Protein AF-A0A2J6TV61-F1 (afdb_monomer_lite)

Organism: NCBI:txid1095630

Secondary structure (DSSP, 8-state):
-HHHHHHHH-PPEEEEEEEESSTTTEEEEEETTTTEEEEEEEEEEEES-SS-----TTS---EEE--HHHHHHTEEEETTEEEE---SSHHHHHHHHHHHHHHHHT-TT--S-----SSS---S-EEE---

Sequence (131 aa):
MGREVFEESGLRVSALSRLIGPGDGHAVFNSSTKKLKICKFTFEVEVESTDVVTLDLNEHQDYLWVTAEDCLNHRLERDGTVAEFKFTRPAQEATVLGGFRLRMEAKPGVDRRRGAVNGRGRGDIIYDFLQ

InterPro domains:
  IPR015797 NUDIX hydrolase-like domain superfamily [SSF55811] (3-74)

Radius of gyration: 15.37 Å; chains: 1; bounding box: 42×32×32 Å

Structure (mmCIF, N/CA/C/O backbone):
data_AF-A0A2J6TV61-F1
#
_entry.id   AF-A0A2J6TV61-F1
#
loop_
_atom_site.group_PDB
_atom_site.id
_atom_site.type_symbol
_atom_site.label_atom_id
_atom_site.label_alt_id
_atom_site.label_comp_id
_atom_site.label_asym_id
_atom_site.label_entity_id
_atom_site.label_seq_id
_atom_site.pdbx_PDB_ins_code
_atom_site.Cartn_x
_atom_site.Cartn_y
_atom_site.Cartn_z
_atom_site.occupancy
_atom_site.B_iso_or_equiv
_atom_site.auth_seq_id
_atom_site.auth_comp_id
_atom_site.auth_asym_id
_atom_site.auth_atom_id
_atom_site.pdbx_PDB_model_num
ATOM 1 N N . MET A 1 1 ? 0.765 -11.814 -2.127 1.00 71.94 1 MET A N 1
ATOM 2 C CA . MET A 1 1 ? -0.121 -10.749 -2.650 1.00 71.94 1 MET A CA 1
ATOM 3 C C . MET A 1 1 ? -1.601 -10.945 -2.346 1.00 71.94 1 MET A C 1
ATOM 5 O O . MET A 1 1 ? -1.977 -10.534 -1.271 1.00 71.94 1 MET A O 1
ATOM 9 N N . GLY A 1 2 ? -2.455 -11.548 -3.190 1.00 79.69 2 GLY A N 1
ATOM 10 C CA . GLY A 1 2 ? -3.913 -11.551 -2.922 1.00 79.69 2 GLY A CA 1
ATOM 11 C C . GLY A 1 2 ? -4.315 -12.199 -1.588 1.00 79.69 2 GLY A C 1
ATOM 12 O O . GLY A 1 2 ? -5.139 -11.653 -0.866 1.00 79.69 2 GLY A O 1
ATOM 13 N N . ARG A 1 3 ? -3.677 -13.325 -1.241 1.00 86.19 3 ARG A N 1
ATOM 14 C CA . ARG A 1 3 ? -3.848 -13.990 0.060 1.00 86.19 3 ARG A CA 1
ATOM 15 C C . ARG A 1 3 ? -3.310 -13.150 1.226 1.00 86.19 3 ARG A C 1
ATOM 17 O O . ARG A 1 3 ? -4.010 -12.979 2.201 1.00 86.19 3 ARG A O 1
ATOM 24 N N . GLU A 1 4 ? -2.109 -12.607 1.071 1.00 85.38 4 GLU A N 1
ATOM 25 C CA . GLU A 1 4 ? -1.398 -11.798 2.075 1.00 85.38 4 GLU A CA 1
ATOM 26 C C . GLU A 1 4 ? -2.185 -10.529 2.431 1.00 85.38 4 GLU A C 1
ATOM 28 O O . GLU A 1 4 ? -2.522 -10.330 3.582 1.00 85.38 4 GLU A O 1
ATOM 33 N N . VAL A 1 5 ? -2.651 -9.761 1.438 1.00 84.38 5 VAL A N 1
ATOM 34 C CA . VAL A 1 5 ? -3.514 -8.588 1.681 1.00 84.38 5 VAL A CA 1
ATOM 35 C C . VAL A 1 5 ? -4.791 -8.974 2.439 1.00 84.38 5 VAL A C 1
ATOM 37 O O . VAL A 1 5 ? -5.231 -8.231 3.312 1.00 84.38 5 VAL A O 1
ATOM 40 N N . PHE A 1 6 ? -5.387 -10.127 2.126 1.00 87.19 6 PHE A N 1
ATOM 41 C CA . PHE A 1 6 ? -6.578 -10.601 2.829 1.00 87.19 6 PHE A CA 1
ATOM 42 C C . PHE A 1 6 ? -6.275 -11.057 4.264 1.00 87.19 6 PHE A C 1
ATOM 44 O O . PHE A 1 6 ? -7.066 -10.766 5.152 1.00 87.19 6 PHE A O 1
ATOM 51 N N . GLU A 1 7 ? -5.159 -11.750 4.492 1.00 85.81 7 GLU A N 1
ATOM 52 C CA . GLU A 1 7 ? -4.721 -12.195 5.822 1.00 85.81 7 GLU A CA 1
ATOM 53 C C . GLU A 1 7 ? -4.386 -10.997 6.726 1.00 85.81 7 GLU A C 1
ATOM 55 O O . GLU A 1 7 ? -4.883 -10.936 7.844 1.00 85.81 7 GLU A O 1
ATOM 60 N N . GLU A 1 8 ? -3.643 -10.009 6.218 1.00 83.69 8 GLU A N 1
ATOM 61 C CA . GLU A 1 8 ? -3.163 -8.864 7.006 1.00 83.69 8 GLU A CA 1
ATOM 62 C C . GLU A 1 8 ? -4.225 -7.772 7.208 1.00 83.69 8 GLU A C 1
ATOM 64 O O . GLU A 1 8 ? -4.184 -7.061 8.204 1.00 83.69 8 GLU A O 1
ATOM 69 N N . SER A 1 9 ? -5.164 -7.594 6.266 1.00 84.31 9 SER A N 1
ATOM 70 C CA . SER A 1 9 ? -6.104 -6.454 6.282 1.00 84.31 9 SER A CA 1
ATOM 71 C C . SER A 1 9 ? -7.577 -6.807 6.085 1.00 84.31 9 SER A C 1
ATOM 73 O O . SER A 1 9 ? -8.441 -5.926 6.134 1.00 84.31 9 SER A O 1
ATOM 75 N N . GLY A 1 10 ? -7.896 -8.073 5.812 1.00 88.81 10 GLY A N 1
ATOM 76 C CA . GLY A 1 10 ? -9.247 -8.510 5.454 1.00 88.81 10 GLY A CA 1
ATOM 77 C C . GLY A 1 10 ? -9.712 -8.040 4.069 1.00 88.81 10 GLY A C 1
ATOM 78 O O . GLY A 1 10 ? -10.808 -8.403 3.633 1.00 88.81 10 GLY A O 1
ATOM 79 N N . LEU A 1 11 ? -8.903 -7.255 3.345 1.00 89.19 11 LEU A N 1
ATOM 80 C CA . LEU A 1 11 ? -9.281 -6.709 2.048 1.00 89.19 11 LEU A CA 1
ATOM 81 C C . LEU A 1 11 ? -9.125 -7.726 0.920 1.00 89.19 11 LEU A C 1
ATOM 83 O O . LEU A 1 11 ? -8.139 -8.454 0.814 1.00 89.19 11 LEU A O 1
ATOM 87 N N . ARG A 1 12 ? -10.092 -7.722 0.001 1.00 88.81 12 ARG A N 1
ATOM 88 C CA . ARG A 1 12 ? -10.048 -8.541 -1.212 1.00 88.81 12 ARG A CA 1
ATOM 89 C C . ARG A 1 12 ? -9.511 -7.740 -2.380 1.00 88.81 12 ARG A C 1
ATOM 91 O O . ARG A 1 12 ? -10.108 -6.741 -2.778 1.00 88.81 12 ARG A O 1
ATOM 98 N N . VAL A 1 13 ? -8.401 -8.208 -2.941 1.00 87.44 13 VAL A N 1
ATOM 99 C CA . VAL A 1 13 ? -7.805 -7.644 -4.155 1.00 87.44 13 VAL A CA 1
ATOM 100 C C . VAL A 1 13 ? -8.653 -8.023 -5.366 1.00 87.44 13 VAL A C 1
ATOM 102 O O . VAL A 1 13 ? -8.862 -9.204 -5.633 1.00 87.44 13 VAL A O 1
ATOM 105 N N . SER A 1 14 ? -9.091 -7.021 -6.124 1.00 88.38 14 SER A N 1
ATOM 106 C CA . SER A 1 14 ? -9.832 -7.188 -7.378 1.00 88.38 14 SER A CA 1
ATOM 107 C C . SER A 1 14 ? -8.932 -7.092 -8.612 1.00 88.38 14 SER A C 1
ATOM 109 O O . SER A 1 14 ? -9.208 -7.734 -9.624 1.00 88.38 14 SER A O 1
ATOM 111 N N . ALA A 1 15 ? -7.833 -6.332 -8.538 1.00 84.31 15 ALA A N 1
ATOM 112 C CA . ALA A 1 15 ? -6.854 -6.220 -9.617 1.00 84.31 15 ALA A CA 1
ATOM 113 C C . ALA A 1 15 ? -5.461 -5.825 -9.106 1.00 84.31 15 ALA A C 1
ATOM 115 O O . ALA A 1 15 ? -5.321 -5.113 -8.112 1.00 84.31 15 ALA A O 1
ATOM 116 N N . LEU A 1 16 ? -4.426 -6.251 -9.835 1.00 84.06 16 LEU A N 1
ATOM 117 C CA . LEU A 1 16 ? -3.073 -5.706 -9.715 1.00 84.06 16 LEU A CA 1
ATOM 118 C C . LEU A 1 16 ? -2.917 -4.602 -10.763 1.00 84.06 16 LEU A C 1
ATOM 120 O O . LEU A 1 16 ? -2.986 -4.879 -11.959 1.00 84.06 16 LEU A O 1
ATOM 124 N N . SER A 1 17 ? -2.717 -3.362 -10.325 1.00 82.25 17 SER A N 1
ATOM 125 C CA . SER A 1 17 ? -2.683 -2.204 -11.222 1.00 82.25 17 SER A CA 1
ATOM 126 C C . SER A 1 17 ? -1.312 -2.001 -11.848 1.00 82.25 17 SER A C 1
ATOM 128 O O . SER A 1 17 ? -1.202 -1.846 -13.062 1.00 82.25 17 SER A O 1
ATOM 130 N N . ARG A 1 18 ? -0.254 -1.975 -11.030 1.00 82.25 18 ARG A N 1
ATOM 131 C CA . ARG A 1 18 ? 1.119 -1.777 -11.517 1.00 82.25 18 ARG A CA 1
ATOM 132 C C . ARG A 1 18 ? 2.159 -2.276 -10.530 1.00 82.25 18 ARG A C 1
ATOM 134 O O . ARG A 1 18 ? 1.905 -2.326 -9.330 1.00 82.25 18 ARG A O 1
ATOM 141 N N . LEU A 1 19 ? 3.349 -2.560 -11.046 1.00 85.81 19 LEU A N 1
ATOM 142 C CA . LEU A 1 19 ? 4.555 -2.762 -10.252 1.00 85.81 19 LEU A CA 1
ATOM 143 C C . LEU A 1 19 ? 5.168 -1.394 -9.893 1.00 85.81 19 LEU A C 1
ATOM 145 O O . LEU A 1 19 ? 5.263 -0.512 -10.747 1.00 85.81 19 LEU A O 1
ATOM 149 N N . ILE A 1 20 ? 5.556 -1.214 -8.633 1.00 84.25 20 ILE A N 1
ATOM 150 C CA . ILE A 1 20 ? 6.157 0.000 -8.076 1.00 84.25 20 ILE A CA 1
ATOM 151 C C . ILE A 1 20 ? 7.562 -0.338 -7.572 1.00 84.25 20 ILE A C 1
ATOM 153 O O . ILE A 1 20 ? 7.745 -1.230 -6.747 1.00 84.25 20 ILE A O 1
ATOM 157 N N . GLY A 1 21 ? 8.557 0.424 -8.016 1.00 76.88 21 GLY A N 1
ATOM 158 C CA . GLY A 1 21 ? 9.931 0.303 -7.542 1.00 76.88 21 GLY A CA 1
ATOM 159 C C . GLY A 1 21 ? 10.921 0.952 -8.508 1.00 76.88 21 GLY A C 1
ATOM 160 O O . GLY A 1 21 ? 10.530 1.358 -9.604 1.00 76.88 21 GLY A O 1
ATOM 161 N N . PRO A 1 22 ? 12.198 1.085 -8.117 1.00 69.50 22 PRO A N 1
ATOM 162 C CA . PRO A 1 22 ? 13.247 1.551 -9.018 1.00 69.50 22 PRO A CA 1
ATOM 163 C C . PRO A 1 22 ? 13.509 0.535 -10.144 1.00 69.50 22 PRO A C 1
ATOM 165 O O . PRO A 1 22 ? 13.328 -0.666 -9.958 1.00 69.50 22 PRO A O 1
ATOM 168 N N . GLY A 1 23 ? 13.975 1.015 -11.303 1.00 68.38 23 GLY A N 1
ATOM 169 C CA . GLY A 1 23 ? 14.412 0.162 -12.415 1.00 68.38 23 GLY A CA 1
ATOM 170 C C . GLY A 1 23 ? 13.309 -0.746 -12.965 1.00 68.38 23 GLY A C 1
ATOM 171 O O . GLY A 1 23 ? 12.289 -0.270 -13.452 1.00 68.38 23 GLY A O 1
ATOM 172 N N . ASP A 1 24 ? 13.530 -2.056 -12.887 1.00 68.31 24 ASP A N 1
ATOM 173 C CA . ASP A 1 24 ? 12.614 -3.127 -13.301 1.00 68.31 24 ASP A CA 1
ATOM 174 C C . ASP A 1 24 ? 11.528 -3.449 -12.250 1.00 68.31 24 ASP A C 1
ATOM 176 O O . ASP A 1 24 ? 10.825 -4.454 -12.354 1.00 68.31 24 ASP A O 1
ATOM 180 N N . GLY A 1 25 ? 11.359 -2.572 -11.254 1.00 70.06 25 GLY A N 1
ATOM 181 C CA . GLY A 1 25 ? 10.221 -2.566 -10.338 1.00 70.06 25 GLY A CA 1
ATOM 182 C C . GLY A 1 25 ? 10.375 -3.473 -9.118 1.00 70.06 25 GLY A C 1
ATOM 183 O O . GLY A 1 25 ? 9.383 -3.799 -8.469 1.00 70.06 25 GLY A O 1
ATOM 184 N N . HIS A 1 26 ? 11.601 -3.865 -8.768 1.00 73.62 26 HIS A N 1
ATOM 185 C CA . HIS A 1 26 ? 11.871 -4.642 -7.561 1.00 73.62 26 HIS A CA 1
ATOM 186 C C . HIS A 1 26 ? 13.015 -4.050 -6.730 1.00 73.62 26 HIS A C 1
ATOM 188 O O . HIS A 1 26 ? 13.878 -3.327 -7.223 1.00 73.62 26 HIS A O 1
ATOM 194 N N . ALA A 1 27 ? 13.016 -4.351 -5.432 1.00 76.75 27 ALA A N 1
ATOM 195 C CA . ALA A 1 27 ? 14.055 -3.953 -4.493 1.00 76.75 27 ALA A CA 1
ATOM 196 C C . ALA A 1 27 ? 14.776 -5.191 -3.960 1.00 76.75 27 ALA A C 1
ATOM 198 O O . ALA A 1 27 ? 14.153 -6.101 -3.412 1.00 76.75 27 ALA A O 1
ATOM 199 N N . VAL A 1 28 ? 16.102 -5.215 -4.081 1.00 79.81 28 VAL A N 1
ATOM 200 C CA . VAL A 1 28 ? 16.934 -6.296 -3.547 1.00 79.81 28 VAL A CA 1
ATOM 201 C C . VAL A 1 28 ? 17.644 -5.824 -2.290 1.00 79.81 28 VAL A C 1
ATOM 203 O O . VAL A 1 28 ? 18.350 -4.818 -2.315 1.00 79.81 28 VAL A O 1
ATOM 206 N N . PHE A 1 29 ? 17.510 -6.569 -1.197 1.00 80.00 29 PHE A N 1
ATOM 207 C CA . PHE A 1 29 ? 18.224 -6.291 0.045 1.00 80.00 29 PHE A CA 1
ATOM 208 C C . PHE A 1 29 ? 18.782 -7.562 0.670 1.00 80.00 29 PHE A C 1
ATOM 210 O O . PHE A 1 29 ? 18.218 -8.649 0.560 1.00 80.00 29 PHE A O 1
ATOM 217 N N . ASN A 1 30 ? 19.912 -7.415 1.352 1.00 81.94 30 ASN A N 1
ATOM 218 C CA . ASN A 1 30 ? 20.515 -8.501 2.107 1.00 81.94 30 ASN A CA 1
ATOM 219 C C . ASN A 1 30 ? 19.995 -8.450 3.544 1.00 81.94 30 ASN A C 1
ATOM 221 O O . ASN A 1 30 ? 20.176 -7.456 4.245 1.00 81.94 30 ASN A O 1
ATOM 225 N N . SER A 1 31 ? 19.366 -9.530 3.996 1.00 79.25 31 SER A N 1
ATOM 226 C CA . SER A 1 31 ? 19.103 -9.745 5.413 1.00 79.25 31 SER A CA 1
ATOM 227 C C . SER A 1 31 ? 20.387 -10.241 6.069 1.00 79.25 31 SER A C 1
ATOM 229 O O . SER A 1 31 ? 20.767 -11.400 5.898 1.00 79.25 31 SER A O 1
ATOM 231 N N . SER A 1 32 ? 21.054 -9.370 6.827 1.00 72.69 32 SER A N 1
ATOM 232 C CA . SER A 1 32 ? 22.244 -9.725 7.612 1.00 72.69 32 SER A CA 1
ATOM 233 C C . SER A 1 32 ? 21.933 -10.805 8.652 1.00 72.69 32 SER A C 1
ATOM 235 O O . SER A 1 32 ? 22.703 -11.750 8.803 1.00 72.69 32 SER A O 1
ATOM 237 N N . THR A 1 33 ? 20.766 -10.722 9.296 1.00 75.12 33 THR A N 1
ATOM 238 C CA . THR A 1 33 ? 20.308 -11.666 10.325 1.00 75.12 33 THR A CA 1
ATOM 239 C C . THR A 1 33 ? 20.080 -13.072 9.779 1.00 75.12 33 THR A C 1
ATOM 241 O O . THR A 1 33 ? 20.434 -14.049 10.430 1.00 75.12 33 THR A O 1
ATOM 244 N N . LYS A 1 34 ? 19.502 -13.194 8.577 1.00 74.88 34 LYS A N 1
ATOM 245 C CA . LYS A 1 34 ? 19.181 -14.500 7.975 1.00 74.88 34 LYS A CA 1
ATOM 246 C C . LYS A 1 34 ? 20.220 -14.967 6.948 1.00 74.88 34 LYS A C 1
ATOM 248 O O . LYS A 1 34 ? 20.102 -16.075 6.443 1.00 74.88 34 LYS A O 1
ATOM 253 N N . LYS A 1 35 ? 21.228 -14.140 6.632 1.00 84.19 35 LYS A N 1
ATOM 254 C CA . LYS A 1 35 ? 22.178 -14.335 5.515 1.00 84.19 35 LYS A CA 1
ATOM 255 C C . LYS A 1 35 ? 21.470 -14.630 4.183 1.00 84.19 35 LYS A C 1
ATOM 257 O O . LYS A 1 35 ? 21.951 -15.417 3.373 1.00 84.19 35 LYS A O 1
ATOM 262 N N . LEU A 1 36 ? 20.316 -13.998 3.966 1.00 83.56 36 LEU A N 1
ATOM 263 C CA . LEU A 1 36 ? 19.492 -14.175 2.770 1.00 83.56 36 LEU A CA 1
ATOM 264 C C . LEU A 1 36 ? 19.545 -12.932 1.893 1.00 83.56 36 LEU A C 1
ATOM 266 O O . LEU A 1 36 ? 19.509 -11.808 2.394 1.00 83.56 36 LEU A O 1
ATOM 270 N N . LYS A 1 37 ? 19.549 -13.144 0.579 1.00 84.75 37 LYS A N 1
ATOM 271 C CA . LYS A 1 37 ? 19.277 -12.100 -0.405 1.00 84.75 37 LYS A CA 1
ATOM 272 C C . LYS A 1 37 ? 17.785 -12.127 -0.713 1.00 84.75 37 LYS A C 1
ATOM 274 O O . LYS A 1 37 ? 17.276 -13.126 -1.212 1.00 84.75 37 LYS A O 1
ATOM 279 N N . ILE A 1 38 ? 17.091 -11.051 -0.372 1.00 82.56 38 ILE A N 1
ATOM 280 C CA . ILE A 1 38 ? 15.645 -10.926 -0.525 1.00 82.56 38 ILE A CA 1
ATOM 281 C C . ILE A 1 38 ? 15.373 -10.025 -1.723 1.00 82.56 38 ILE A C 1
ATOM 283 O O . ILE A 1 38 ? 15.952 -8.947 -1.838 1.00 82.56 38 ILE A O 1
ATOM 287 N N . CYS A 1 39 ? 14.494 -10.485 -2.608 1.00 84.12 39 CYS A N 1
ATOM 288 C CA . CYS A 1 39 ? 13.947 -9.711 -3.712 1.00 84.12 39 CYS A CA 1
ATOM 289 C C . CYS A 1 39 ? 12.491 -9.371 -3.376 1.00 84.12 39 CYS A C 1
ATOM 291 O O . CYS A 1 39 ? 11.673 -10.275 -3.212 1.00 84.12 39 CYS A O 1
ATOM 293 N N . LYS A 1 40 ? 12.186 -8.081 -3.220 1.00 83.12 40 LYS A N 1
ATOM 294 C CA . LYS A 1 40 ? 10.852 -7.572 -2.896 1.00 83.12 40 LYS A CA 1
ATOM 295 C C . LYS A 1 40 ? 10.246 -6.890 -4.112 1.00 83.12 40 LYS A C 1
ATOM 297 O O . LYS A 1 40 ? 10.840 -5.971 -4.669 1.00 83.12 40 LYS A O 1
ATOM 302 N N . PHE A 1 41 ? 9.032 -7.297 -4.451 1.00 85.75 41 PHE A N 1
ATOM 303 C CA . PHE A 1 41 ? 8.188 -6.643 -5.442 1.00 85.75 41 PHE A CA 1
ATOM 304 C C . PHE A 1 41 ? 7.088 -5.878 -4.707 1.00 85.75 41 PHE A C 1
ATOM 306 O O . PHE A 1 41 ? 6.509 -6.410 -3.760 1.00 85.75 41 PHE A O 1
ATOM 313 N N . THR A 1 42 ? 6.802 -4.649 -5.131 1.00 86.94 42 THR A N 1
ATOM 314 C CA . THR A 1 42 ? 5.712 -3.846 -4.560 1.00 86.94 42 THR A CA 1
ATOM 315 C C . THR A 1 42 ? 4.696 -3.561 -5.649 1.00 86.94 42 THR A C 1
ATOM 317 O O . THR A 1 42 ? 5.076 -3.155 -6.741 1.00 86.94 42 THR A O 1
ATOM 320 N N . PHE A 1 43 ? 3.411 -3.755 -5.370 1.00 85.38 43 PHE A N 1
ATOM 321 C CA . PHE A 1 43 ? 2.350 -3.548 -6.351 1.00 85.38 43 PHE A CA 1
ATOM 322 C C . PHE A 1 43 ? 1.332 -2.532 -5.846 1.00 85.38 43 PHE A C 1
ATOM 324 O O . PHE A 1 43 ? 0.970 -2.541 -4.673 1.00 85.38 43 PHE A O 1
ATOM 331 N N . GLU A 1 44 ? 0.828 -1.697 -6.751 1.00 86.00 44 GLU A N 1
ATOM 332 C CA . GLU A 1 44 ? -0.451 -1.024 -6.546 1.00 86.00 44 GLU A CA 1
ATOM 333 C C . GLU A 1 44 ? -1.568 -2.031 -6.810 1.00 86.00 44 GLU A C 1
ATOM 335 O O . GLU A 1 44 ? -1.558 -2.711 -7.842 1.00 86.00 44 GLU A O 1
ATOM 340 N N . VAL A 1 45 ? -2.545 -2.096 -5.914 1.00 85.12 45 VAL A N 1
ATOM 341 C CA . VAL A 1 45 ? -3.686 -3.003 -6.036 1.00 85.12 45 VAL A CA 1
ATOM 342 C C . VAL A 1 45 ? -4.998 -2.235 -5.960 1.00 85.12 45 VAL A C 1
ATOM 344 O O . VAL A 1 45 ? -5.087 -1.187 -5.321 1.00 85.12 45 VAL A O 1
ATOM 347 N N . GLU A 1 46 ? -6.022 -2.763 -6.617 1.00 85.69 46 GLU A N 1
ATOM 348 C CA . GLU A 1 46 ? -7.409 -2.355 -6.406 1.00 85.69 46 GLU A CA 1
ATOM 349 C C . GLU A 1 46 ? -8.074 -3.372 -5.491 1.00 85.69 46 GLU A C 1
ATOM 351 O O . GLU A 1 46 ? -7.836 -4.575 -5.611 1.00 85.69 46 GLU A O 1
ATOM 356 N N . VAL A 1 47 ? -8.911 -2.885 -4.582 1.00 86.88 47 VAL A N 1
ATOM 357 C CA . VAL A 1 47 ? -9.663 -3.712 -3.641 1.00 86.88 47 VAL A CA 1
ATOM 358 C C . VAL A 1 47 ? -11.155 -3.589 -3.915 1.00 86.88 47 VAL A C 1
ATOM 360 O O . VAL A 1 47 ? -11.610 -2.621 -4.525 1.00 86.88 47 VAL A O 1
ATOM 363 N N . GLU A 1 48 ? -11.920 -4.601 -3.526 1.00 87.38 48 GLU A N 1
ATOM 364 C CA . GLU A 1 48 ? -13.371 -4.622 -3.738 1.00 87.38 48 GLU A CA 1
ATOM 365 C C . GLU A 1 48 ? -14.090 -3.526 -2.930 1.00 87.38 48 GLU A C 1
ATOM 367 O O . GLU A 1 48 ? -14.986 -2.859 -3.450 1.00 87.38 48 GLU A O 1
ATOM 372 N N . SER A 1 49 ? -13.670 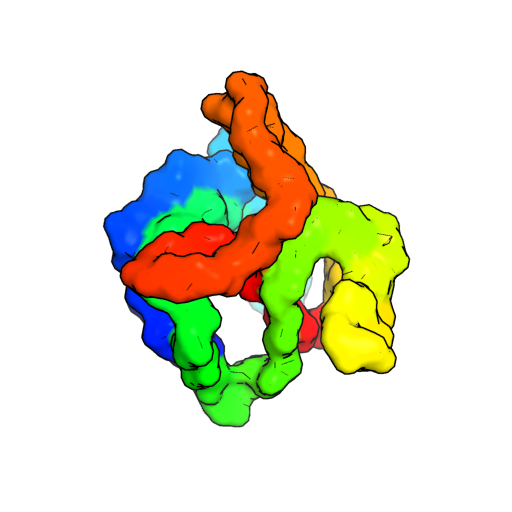-3.309 -1.681 1.00 85.00 49 SER A N 1
ATOM 373 C CA . SER A 1 49 ? -14.170 -2.269 -0.775 1.00 85.00 49 SER A CA 1
ATOM 374 C C . SER A 1 49 ? -13.060 -1.834 0.188 1.00 85.00 49 SER A C 1
ATOM 376 O O . SER A 1 49 ? -12.101 -2.569 0.413 1.00 85.00 49 SER A O 1
ATOM 378 N N . THR A 1 50 ? -13.197 -0.627 0.734 1.00 83.62 50 THR A N 1
ATOM 379 C CA . THR A 1 50 ? -12.327 -0.035 1.763 1.00 83.62 50 THR A CA 1
ATOM 380 C C . THR A 1 50 ? -13.081 0.243 3.063 1.00 83.62 50 THR A C 1
ATOM 382 O O . THR A 1 50 ? -12.549 0.913 3.941 1.00 83.62 50 THR A O 1
ATOM 385 N N . ASP A 1 51 ? -14.334 -0.209 3.166 1.00 82.50 51 ASP A N 1
ATOM 386 C CA . ASP A 1 51 ? -15.242 0.162 4.259 1.00 82.50 51 ASP A CA 1
ATOM 387 C C . ASP A 1 51 ? -14.892 -0.557 5.569 1.00 82.50 51 ASP A C 1
ATOM 389 O O . ASP A 1 51 ? -15.147 -0.039 6.653 1.00 82.50 51 ASP A O 1
ATOM 393 N N . VAL A 1 52 ? -14.310 -1.756 5.471 1.00 84.19 52 VAL A N 1
ATOM 394 C CA . VAL A 1 52 ? -13.941 -2.590 6.617 1.00 84.19 52 VAL A CA 1
ATOM 395 C C . VAL A 1 52 ? -12.518 -3.093 6.426 1.00 84.19 52 VAL A C 1
ATOM 397 O O . VAL A 1 52 ? -12.235 -3.788 5.454 1.00 84.19 52 VAL A O 1
ATOM 400 N N . VAL A 1 53 ? -11.648 -2.764 7.378 1.00 86.44 53 VAL A N 1
ATOM 401 C CA . VAL A 1 53 ? -10.308 -3.342 7.524 1.00 86.44 53 VAL A CA 1
ATOM 402 C C . VAL A 1 53 ? -10.327 -4.232 8.763 1.00 86.44 53 VAL A C 1
ATOM 404 O O . VAL A 1 53 ? -10.853 -3.842 9.805 1.00 86.44 53 VAL A O 1
ATOM 407 N N . THR A 1 54 ? -9.809 -5.449 8.645 1.00 87.00 54 THR A N 1
ATOM 408 C CA . THR A 1 54 ? -9.690 -6.412 9.747 1.00 87.00 54 THR A CA 1
ATOM 409 C C . THR A 1 54 ? -8.251 -6.892 9.800 1.00 87.00 54 THR A C 1
ATOM 411 O O . THR A 1 54 ? -7.840 -7.663 8.939 1.00 87.00 54 THR A O 1
ATOM 414 N N . LEU A 1 55 ? -7.496 -6.392 10.776 1.00 84.75 55 LEU A N 1
ATOM 415 C CA . LEU A 1 55 ? -6.075 -6.695 10.924 1.00 84.75 55 LEU A CA 1
ATOM 416 C C . LEU A 1 55 ? -5.871 -8.024 11.664 1.00 84.75 55 LEU A C 1
ATOM 418 O O . LEU A 1 55 ? -6.626 -8.332 12.592 1.00 84.75 55 LEU A O 1
ATOM 422 N N . ASP A 1 56 ? -4.866 -8.812 11.269 1.00 80.38 56 ASP A N 1
ATOM 423 C CA . ASP A 1 56 ? -4.463 -10.007 12.027 1.00 80.38 56 ASP A CA 1
ATOM 424 C C . ASP A 1 56 ? -3.943 -9.573 13.402 1.00 80.38 56 ASP A C 1
ATOM 426 O O . ASP A 1 56 ? -3.051 -8.736 13.496 1.00 80.38 56 ASP A O 1
ATOM 430 N N . LEU A 1 57 ? -4.479 -10.151 14.481 1.00 83.62 57 LEU A N 1
ATOM 431 C CA . LEU A 1 57 ? -4.099 -9.842 15.866 1.00 83.62 57 LEU A CA 1
ATOM 432 C C . LEU A 1 57 ? -2.615 -10.097 16.183 1.00 83.62 57 LEU A C 1
ATOM 434 O O . LEU A 1 57 ? -2.108 -9.573 17.174 1.00 83.62 57 LEU A O 1
ATOM 438 N N . ASN A 1 58 ? -1.935 -10.933 15.395 1.00 83.19 58 ASN A N 1
ATOM 439 C CA . ASN A 1 58 ? -0.506 -11.217 15.543 1.00 83.19 58 ASN A CA 1
ATOM 440 C C . ASN A 1 58 ? 0.382 -10.225 14.781 1.00 83.19 58 ASN A C 1
ATOM 442 O O . ASN A 1 58 ? 1.608 -10.303 14.884 1.00 83.19 58 ASN A O 1
ATOM 446 N N . GLU A 1 59 ? -0.227 -9.310 14.033 1.00 74.44 59 GLU A N 1
ATOM 447 C CA . GLU A 1 59 ? 0.443 -8.272 13.263 1.00 74.44 59 GLU A CA 1
ATOM 448 C C . GLU A 1 59 ? 0.062 -6.873 13.770 1.00 74.44 59 GLU A C 1
ATOM 450 O O . GLU A 1 59 ? -0.537 -6.704 14.839 1.00 74.44 59 GLU A O 1
ATOM 455 N N . HIS A 1 60 ? 0.490 -5.837 13.051 1.00 74.06 60 HIS A N 1
ATOM 456 C CA . HIS A 1 60 ? 0.248 -4.452 13.432 1.00 74.06 60 HIS A CA 1
ATOM 457 C C . HIS A 1 60 ? -1.249 -4.131 13.469 1.00 74.06 60 HIS A C 1
ATOM 459 O O . HIS A 1 60 ? -2.028 -4.634 12.667 1.00 74.06 60 HIS A O 1
ATOM 465 N N . GLN A 1 61 ? -1.649 -3.302 14.437 1.00 81.19 61 GLN A N 1
ATOM 466 C CA . GLN A 1 61 ? -3.054 -2.955 14.690 1.00 81.19 61 GLN A CA 1
ATOM 467 C C . GLN A 1 61 ? -3.406 -1.514 14.286 1.00 81.19 61 GLN A C 1
ATOM 469 O O . GLN A 1 61 ? -4.575 -1.133 14.339 1.00 81.19 61 GLN A O 1
ATOM 474 N N . ASP A 1 62 ? -2.414 -0.720 13.875 1.00 82.50 62 ASP A N 1
ATOM 475 C CA . ASP A 1 62 ? -2.583 0.689 13.525 1.00 82.50 62 ASP A CA 1
ATOM 476 C C . ASP A 1 62 ? -2.428 0.878 12.019 1.00 82.50 62 ASP A C 1
ATOM 478 O O . ASP A 1 62 ? -1.372 0.609 11.449 1.00 82.50 62 ASP A O 1
ATOM 482 N N . TYR A 1 63 ? -3.465 1.410 11.377 1.00 83.88 63 TYR A N 1
ATOM 483 C CA . TYR A 1 63 ? -3.457 1.678 9.944 1.00 83.88 63 TYR A CA 1
ATOM 484 C C . TYR A 1 63 ? -4.039 3.051 9.631 1.00 83.88 63 TYR A C 1
ATOM 486 O O . TYR A 1 63 ? -4.910 3.562 10.337 1.00 83.88 63 TYR A O 1
ATOM 494 N N . LEU A 1 64 ? -3.579 3.638 8.527 1.00 85.44 64 LEU A N 1
ATOM 495 C CA . LEU A 1 64 ? -4.107 4.892 8.002 1.00 85.44 64 LEU A CA 1
ATOM 496 C C . LEU A 1 64 ? -4.410 4.763 6.512 1.00 85.44 64 LEU A C 1
ATOM 498 O O . LEU A 1 64 ? -3.634 4.197 5.740 1.00 85.44 64 LEU A O 1
ATOM 502 N N . TRP A 1 65 ? -5.523 5.365 6.102 1.00 86.38 65 TRP A N 1
ATOM 503 C CA . TRP A 1 65 ? -5.773 5.693 4.704 1.00 86.38 65 TRP A CA 1
ATOM 504 C C . TRP A 1 65 ? -5.226 7.086 4.426 1.00 86.38 65 TRP A C 1
ATOM 506 O O . TRP A 1 65 ? -5.740 8.071 4.959 1.00 86.38 65 TRP A O 1
ATOM 516 N N . VAL A 1 66 ? -4.202 7.165 3.583 1.00 87.00 66 VAL A N 1
ATOM 517 C CA . VAL A 1 66 ? -3.442 8.396 3.340 1.00 87.00 66 VAL A CA 1
ATOM 518 C C . VAL A 1 66 ? -3.501 8.808 1.879 1.00 87.00 66 VAL A C 1
ATOM 520 O O . VAL A 1 66 ? -3.604 7.976 0.983 1.00 87.00 66 VAL A O 1
ATOM 523 N N . THR A 1 67 ? -3.429 10.108 1.632 1.00 86.50 67 THR A N 1
ATOM 524 C CA . THR A 1 67 ? -3.207 10.683 0.305 1.00 86.50 67 THR A CA 1
ATOM 525 C C . THR A 1 67 ? -1.717 10.945 0.071 1.00 86.50 67 THR A C 1
ATOM 527 O O . THR A 1 67 ? -0.900 10.894 0.990 1.00 86.50 67 THR A O 1
ATOM 530 N N . ALA A 1 68 ? -1.350 11.293 -1.167 1.00 87.50 68 ALA A N 1
ATOM 531 C CA . ALA A 1 68 ? 0.017 11.704 -1.486 1.00 87.50 68 ALA A CA 1
ATOM 532 C C . ALA A 1 68 ? 0.477 12.914 -0.654 1.00 87.50 68 ALA A C 1
ATOM 534 O O . ALA A 1 68 ? 1.642 12.988 -0.277 1.00 87.50 68 ALA A O 1
ATOM 535 N N . GLU A 1 69 ? -0.430 13.855 -0.378 1.00 89.62 69 GLU A N 1
ATOM 536 C CA . GLU A 1 69 ? -0.144 15.050 0.419 1.00 89.62 69 GLU A CA 1
ATOM 537 C C . GLU A 1 69 ? 0.089 14.693 1.889 1.00 89.62 69 GLU A C 1
ATOM 539 O O . GLU A 1 69 ? 1.066 15.160 2.473 1.00 89.62 69 GLU A O 1
ATOM 544 N N . ASP A 1 70 ? -0.722 13.792 2.450 1.00 91.25 70 ASP A N 1
ATOM 545 C CA . ASP A 1 70 ? -0.519 13.299 3.817 1.00 91.25 70 ASP A CA 1
ATOM 546 C C . ASP A 1 70 ? 0.859 12.631 3.952 1.00 91.25 70 ASP A C 1
ATOM 548 O O . ASP A 1 70 ? 1.598 12.884 4.904 1.00 91.25 70 ASP A O 1
ATOM 552 N N . CYS A 1 71 ? 1.249 11.820 2.959 1.00 90.19 71 CYS A N 1
ATOM 553 C CA . CYS A 1 71 ? 2.564 11.180 2.905 1.00 90.19 71 CYS A CA 1
ATOM 554 C C . CYS A 1 71 ? 3.725 12.161 2.745 1.00 90.19 71 CYS A C 1
ATOM 556 O O . CYS A 1 71 ? 4.806 11.864 3.232 1.00 90.19 71 CYS A O 1
ATOM 558 N N . LEU A 1 72 ? 3.540 13.293 2.063 1.00 91.75 72 LEU A N 1
ATOM 559 C CA . LEU A 1 72 ? 4.580 14.319 1.930 1.00 91.75 72 LEU A CA 1
ATOM 560 C C . LEU A 1 72 ? 4.737 15.135 3.216 1.00 91.75 72 LEU A C 1
ATOM 562 O O . LEU A 1 72 ? 5.850 15.512 3.574 1.00 91.75 72 LEU A O 1
ATOM 566 N N . ASN A 1 73 ? 3.627 15.389 3.909 1.00 93.31 73 ASN A N 1
ATOM 567 C CA . ASN A 1 73 ? 3.595 16.188 5.132 1.00 93.31 73 ASN A CA 1
ATOM 568 C C . ASN A 1 73 ? 3.804 15.362 6.408 1.00 93.31 73 ASN A C 1
ATOM 570 O O . ASN A 1 73 ? 3.908 15.943 7.486 1.00 93.31 73 ASN A O 1
ATOM 574 N N . HIS A 1 74 ? 3.853 14.027 6.295 1.00 91.69 74 HIS A N 1
ATOM 575 C CA . HIS A 1 74 ? 3.979 13.086 7.422 1.00 91.69 74 HIS A CA 1
ATOM 576 C C . HIS A 1 74 ? 2.847 13.273 8.445 1.00 91.69 74 HIS A C 1
ATOM 578 O O . HIS A 1 74 ? 3.011 13.076 9.651 1.00 91.69 74 HIS A O 1
ATOM 584 N N . ARG A 1 75 ? 1.680 13.697 7.949 1.00 93.06 75 ARG A N 1
ATOM 585 C CA . ARG A 1 75 ? 0.544 14.126 8.759 1.00 93.06 75 ARG A CA 1
ATOM 586 C C . ARG A 1 75 ? -0.757 13.944 7.995 1.00 93.06 75 ARG A C 1
ATOM 588 O O . ARG A 1 75 ? -0.883 14.420 6.875 1.00 93.06 75 ARG A O 1
ATOM 595 N N . LEU A 1 76 ? -1.721 13.306 8.644 1.00 86.81 76 LEU A N 1
ATOM 596 C CA . LEU A 1 76 ? -3.105 13.175 8.212 1.00 86.81 76 LEU A CA 1
ATOM 597 C C . LEU A 1 76 ? -3.980 14.089 9.072 1.00 86.81 76 LEU A C 1
ATOM 599 O O . LEU A 1 76 ? -3.886 14.065 10.299 1.00 86.81 76 LEU A O 1
ATOM 603 N N . GLU A 1 77 ? -4.870 14.845 8.437 1.00 90.38 77 GLU A N 1
ATOM 604 C CA . GLU A 1 77 ? -5.913 15.607 9.126 1.00 90.38 77 GLU A CA 1
ATOM 605 C C . GLU A 1 77 ? -7.285 15.287 8.525 1.00 90.38 77 GLU A C 1
ATOM 607 O O . GLU A 1 77 ? -7.532 15.518 7.340 1.00 90.38 77 GLU A O 1
ATOM 612 N N . ARG A 1 78 ? -8.189 14.721 9.334 1.00 85.25 78 ARG A N 1
ATOM 613 C CA . ARG A 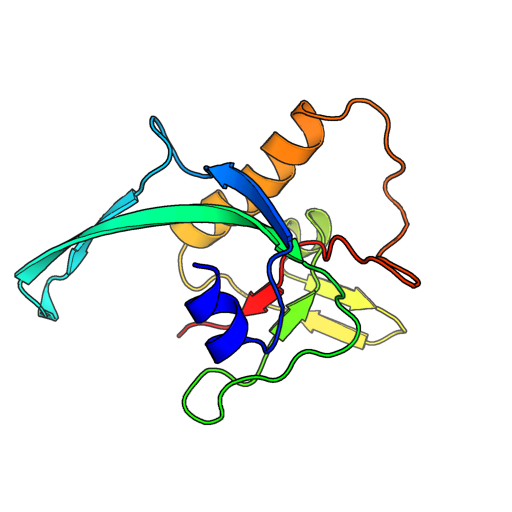1 78 ? -9.544 14.358 8.898 1.00 85.25 78 ARG A CA 1
ATOM 614 C C . ARG A 1 78 ? -10.537 14.492 10.042 1.00 85.25 78 ARG A C 1
ATOM 616 O O . ARG A 1 78 ? -10.278 14.024 11.145 1.00 85.25 78 ARG A O 1
ATOM 623 N N . ASP A 1 79 ? -11.662 15.154 9.779 1.00 87.31 79 ASP A N 1
ATOM 624 C CA . ASP A 1 79 ? -12.751 15.360 10.745 1.00 87.31 79 ASP A CA 1
ATOM 625 C C . ASP A 1 79 ? -12.274 15.920 12.103 1.00 87.31 79 ASP A C 1
ATOM 627 O O . ASP A 1 79 ? -12.730 15.512 13.168 1.00 87.31 79 ASP A O 1
ATOM 631 N N . GLY A 1 80 ? -11.305 16.846 12.068 1.00 86.19 80 GLY A N 1
ATOM 632 C CA . GLY A 1 80 ? -10.699 17.455 13.261 1.00 86.19 80 GLY A CA 1
ATOM 633 C C . GLY A 1 80 ? -9.707 16.559 14.015 1.00 86.19 80 GLY A C 1
ATOM 634 O O . GLY A 1 80 ? -9.126 16.997 15.005 1.00 86.19 80 GLY A O 1
ATOM 635 N N . THR A 1 81 ? -9.482 15.331 13.546 1.00 85.19 81 THR A N 1
ATOM 636 C CA . THR A 1 81 ? -8.461 14.418 14.068 1.00 85.19 81 THR A CA 1
ATOM 637 C C . THR A 1 81 ? -7.160 14.617 13.302 1.00 85.19 81 THR A C 1
ATOM 639 O O . THR A 1 81 ? -7.148 14.557 12.072 1.00 85.19 81 THR A O 1
ATOM 642 N N . VAL A 1 82 ? -6.062 14.829 14.030 1.00 90.44 82 VAL A N 1
ATOM 643 C CA . VAL A 1 82 ? -4.712 14.945 13.468 1.00 90.44 82 VAL A CA 1
ATOM 644 C C . VAL A 1 82 ? -3.889 13.735 13.892 1.00 90.44 82 VAL A C 1
ATOM 646 O O . VAL A 1 82 ? -3.774 13.456 15.084 1.00 90.44 82 VAL A O 1
ATOM 649 N N . ALA A 1 83 ? -3.296 13.048 12.920 1.00 87.69 83 ALA A N 1
ATOM 650 C CA . ALA A 1 83 ? -2.362 11.951 13.133 1.00 87.69 83 ALA A CA 1
ATOM 651 C C . ALA A 1 83 ? -1.035 12.264 12.433 1.00 87.69 83 ALA A C 1
ATOM 653 O O . ALA A 1 83 ? -1.002 12.473 11.223 1.00 87.69 83 ALA A O 1
ATOM 654 N N . GLU A 1 84 ? 0.062 12.286 13.185 1.00 91.75 84 GLU A N 1
ATOM 655 C CA . GLU A 1 84 ? 1.417 12.366 12.632 1.00 91.75 84 GLU A CA 1
ATOM 656 C C . GLU A 1 84 ? 2.005 10.961 12.516 1.00 91.75 84 GLU A C 1
ATOM 658 O O . GLU A 1 84 ? 1.798 10.118 13.390 1.00 91.75 84 GLU A O 1
ATOM 663 N N . PHE A 1 85 ? 2.748 10.698 11.444 1.00 87.81 85 PHE A N 1
ATOM 664 C CA . PHE A 1 85 ? 3.320 9.379 11.193 1.00 87.81 85 PHE A CA 1
ATOM 665 C C . PHE A 1 85 ? 4.701 9.475 10.560 1.00 87.81 85 PHE A C 1
ATOM 667 O O . PHE A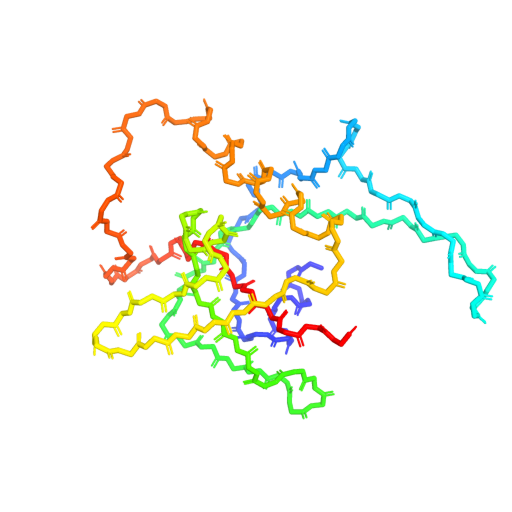 1 85 ? 5.080 10.496 10.000 1.00 87.81 85 PHE A O 1
ATOM 674 N N . LYS A 1 86 ? 5.479 8.397 10.660 1.00 88.56 86 LYS A N 1
ATOM 675 C CA . LYS A 1 86 ? 6.812 8.309 10.058 1.00 88.56 86 LYS A CA 1
ATOM 676 C C . LYS A 1 86 ? 6.931 7.016 9.281 1.00 88.56 86 LYS A C 1
ATOM 678 O O . LYS A 1 86 ? 6.467 5.969 9.726 1.00 88.56 86 LYS A O 1
ATOM 683 N N . PHE A 1 87 ? 7.604 7.083 8.141 1.00 84.88 87 PHE A N 1
ATOM 684 C CA . PHE A 1 87 ? 7.998 5.886 7.419 1.00 84.88 87 PHE A CA 1
ATOM 685 C C . PHE A 1 87 ? 9.139 5.199 8.166 1.00 84.88 87 PHE A C 1
ATOM 687 O O . PHE A 1 87 ? 10.124 5.835 8.540 1.00 84.88 87 PHE A O 1
ATOM 694 N N . THR A 1 88 ? 9.043 3.883 8.320 1.00 82.31 88 THR A N 1
ATOM 695 C CA . THR A 1 88 ? 10.070 3.053 8.959 1.00 82.31 88 THR A CA 1
ATOM 696 C C . THR A 1 88 ? 11.427 3.201 8.275 1.00 82.31 88 THR A C 1
ATOM 698 O O . THR A 1 88 ? 12.482 3.165 8.909 1.00 82.31 88 THR A O 1
ATOM 701 N N . ARG A 1 89 ? 11.419 3.338 6.940 1.00 83.06 89 ARG A N 1
ATOM 702 C CA . ARG A 1 89 ? 12.627 3.474 6.120 1.00 83.06 89 ARG A CA 1
ATOM 703 C C . ARG A 1 89 ? 12.415 4.459 4.968 1.00 83.06 89 ARG A C 1
ATOM 705 O O . ARG A 1 89 ? 11.376 4.384 4.312 1.00 83.06 89 ARG A O 1
ATOM 712 N N . PRO A 1 90 ? 13.443 5.240 4.581 1.00 85.50 90 PRO A N 1
ATOM 713 C CA . PRO A 1 90 ? 13.368 6.133 3.417 1.00 85.50 90 PRO A CA 1
ATOM 714 C C . PRO A 1 90 ? 13.004 5.418 2.104 1.00 85.50 90 PRO A C 1
ATOM 716 O O . PRO A 1 90 ? 12.326 5.968 1.245 1.00 85.50 90 PRO A O 1
ATOM 719 N N . ALA A 1 91 ? 13.421 4.156 1.941 1.00 81.69 91 ALA A N 1
ATOM 720 C CA . ALA A 1 91 ? 13.080 3.362 0.758 1.00 81.69 91 ALA A CA 1
ATOM 721 C C . ALA A 1 91 ? 11.580 3.020 0.676 1.00 81.69 91 ALA A C 1
ATOM 723 O O . ALA A 1 91 ? 11.031 2.908 -0.421 1.00 81.69 91 ALA A O 1
ATOM 724 N N . GLN A 1 92 ? 10.916 2.851 1.824 1.00 83.00 92 GLN A N 1
ATOM 725 C CA . GLN A 1 92 ? 9.475 2.609 1.883 1.00 83.00 92 GLN A CA 1
ATOM 726 C C . GLN A 1 92 ? 8.712 3.878 1.503 1.00 83.00 92 GLN A C 1
ATOM 728 O O . GLN A 1 92 ? 7.837 3.815 0.643 1.00 83.00 92 GLN A O 1
ATOM 733 N N . GLU A 1 93 ? 9.119 5.025 2.050 1.00 88.56 93 GLU A N 1
ATOM 734 C CA . GLU A 1 93 ? 8.589 6.344 1.682 1.00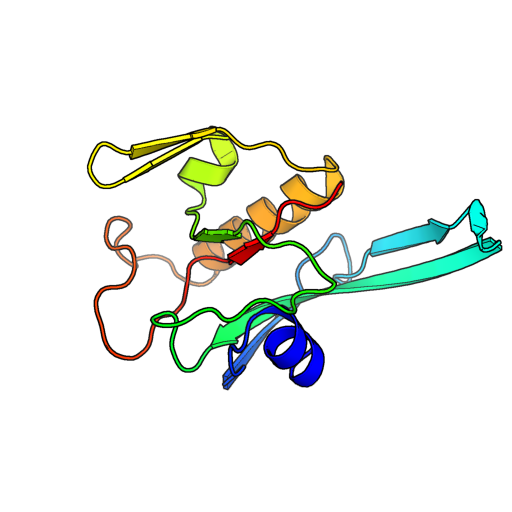 88.56 93 GLU A CA 1
ATOM 735 C C . GLU A 1 93 ? 8.704 6.609 0.181 1.00 88.56 93 GLU A C 1
ATOM 737 O O . GLU A 1 93 ? 7.707 6.875 -0.491 1.00 88.56 93 GLU A O 1
ATOM 742 N N . ALA A 1 94 ? 9.902 6.428 -0.380 1.00 87.31 94 ALA A N 1
ATOM 743 C CA . ALA A 1 94 ? 10.142 6.599 -1.808 1.00 87.31 94 ALA A CA 1
ATOM 744 C C . ALA A 1 94 ? 9.268 5.670 -2.669 1.00 87.31 94 ALA A C 1
ATOM 746 O O . ALA A 1 94 ? 8.829 6.058 -3.753 1.00 87.31 94 ALA A O 1
ATOM 747 N N . THR A 1 95 ? 8.988 4.454 -2.189 1.00 85.94 95 THR A N 1
ATOM 748 C CA . THR A 1 95 ? 8.109 3.503 -2.883 1.00 85.94 95 THR A CA 1
ATOM 749 C C . THR A 1 95 ? 6.659 3.989 -2.875 1.00 85.94 95 THR A C 1
ATOM 751 O O . THR A 1 95 ? 6.036 4.033 -3.935 1.00 85.94 95 THR A O 1
ATOM 754 N N . VAL A 1 96 ? 6.128 4.413 -1.723 1.00 87.75 96 VAL A N 1
ATOM 755 C CA . VAL A 1 96 ? 4.747 4.921 -1.607 1.00 87.75 96 VAL A CA 1
ATOM 756 C C . VAL A 1 96 ? 4.547 6.186 -2.444 1.00 87.75 96 VAL A C 1
ATOM 758 O O . VAL A 1 96 ? 3.643 6.237 -3.281 1.00 87.75 96 VAL A O 1
ATOM 761 N N . LEU A 1 97 ? 5.439 7.173 -2.308 1.00 89.12 97 LEU A N 1
ATOM 762 C CA . LEU A 1 97 ? 5.396 8.404 -3.105 1.00 89.12 97 LEU A CA 1
ATOM 763 C C . LEU A 1 97 ? 5.570 8.122 -4.607 1.00 89.12 97 LEU A C 1
ATOM 765 O O . LEU A 1 97 ? 4.905 8.737 -5.444 1.00 89.12 97 LEU A O 1
ATOM 769 N N . GLY A 1 98 ? 6.417 7.151 -4.966 1.00 88.00 98 GLY A N 1
ATOM 770 C CA . GLY A 1 98 ? 6.565 6.672 -6.339 1.00 88.00 98 GLY A CA 1
ATOM 771 C C . GLY A 1 98 ? 5.267 6.094 -6.908 1.00 88.00 98 GLY A C 1
ATOM 772 O O . GLY A 1 98 ? 4.921 6.389 -8.052 1.00 88.00 98 GLY A O 1
ATOM 773 N N . GLY A 1 99 ? 4.516 5.339 -6.101 1.00 86.56 99 GLY A N 1
ATOM 774 C CA . GLY A 1 99 ? 3.189 4.832 -6.453 1.00 86.56 99 GLY A CA 1
ATOM 775 C C . GLY A 1 99 ? 2.207 5.953 -6.796 1.00 86.56 99 GLY A C 1
ATOM 776 O O . GLY A 1 99 ? 1.597 5.933 -7.869 1.00 86.56 99 GLY A O 1
ATOM 777 N N . PHE A 1 100 ? 2.119 6.980 -5.944 1.00 87.94 100 PHE A N 1
ATOM 778 C CA . PHE A 1 100 ? 1.278 8.154 -6.203 1.00 87.94 100 PHE A CA 1
ATOM 779 C C . PHE A 1 100 ? 1.695 8.913 -7.464 1.00 87.94 100 PHE A C 1
ATOM 781 O O . PHE A 1 100 ? 0.840 9.273 -8.277 1.00 87.94 100 PHE A O 1
ATOM 788 N N . ARG A 1 101 ? 2.999 9.122 -7.676 1.00 87.81 101 ARG A N 1
ATOM 789 C CA . ARG A 1 101 ? 3.509 9.784 -8.885 1.00 87.81 101 ARG A CA 1
ATOM 790 C C . ARG A 1 101 ? 3.111 9.031 -10.154 1.00 87.81 101 ARG A C 1
ATOM 792 O O . ARG A 1 101 ? 2.531 9.631 -11.056 1.00 87.81 101 ARG A O 1
ATOM 799 N N . LEU A 1 102 ? 3.342 7.718 -10.199 1.00 85.56 102 LEU A N 1
ATOM 800 C CA . LEU A 1 102 ? 2.953 6.880 -11.338 1.00 85.56 102 LEU A CA 1
ATOM 801 C C . LEU A 1 102 ? 1.436 6.916 -11.574 1.00 85.56 102 LEU A C 1
ATOM 803 O O . LEU A 1 102 ? 0.974 6.911 -12.719 1.00 85.56 102 LEU A O 1
ATOM 807 N N . ARG A 1 103 ? 0.638 6.957 -10.501 1.00 83.44 103 ARG A N 1
ATOM 808 C CA . ARG A 1 103 ? -0.819 7.100 -10.593 1.00 83.44 103 ARG A CA 1
ATOM 809 C C . ARG A 1 103 ? -1.217 8.422 -11.256 1.00 83.44 103 ARG A C 1
ATOM 811 O O . ARG A 1 103 ? -2.098 8.403 -12.114 1.00 83.44 103 ARG A O 1
ATOM 818 N N . MET A 1 104 ? -0.565 9.530 -10.898 1.00 82.19 104 MET A N 1
ATOM 819 C CA . MET A 1 104 ? -0.807 10.844 -11.508 1.00 82.19 104 MET A CA 1
ATOM 820 C C . MET A 1 104 ? -0.425 10.869 -12.992 1.00 82.19 104 MET A C 1
ATOM 822 O O . MET A 1 104 ? -1.205 11.338 -13.817 1.00 82.19 104 MET A O 1
ATOM 826 N N . GLU A 1 105 ? 0.737 10.320 -13.343 1.00 84.75 105 GLU A N 1
ATOM 827 C CA . GLU A 1 105 ? 1.220 10.253 -14.730 1.00 84.75 105 GLU A CA 1
ATOM 828 C C . GLU A 1 105 ? 0.283 9.423 -15.627 1.00 84.75 105 GLU A C 1
ATOM 830 O O . GLU A 1 105 ? 0.054 9.770 -16.783 1.00 84.75 105 GLU A O 1
ATOM 835 N N . ALA A 1 106 ? -0.323 8.363 -15.083 1.00 78.69 106 ALA A N 1
ATOM 836 C CA . ALA A 1 106 ? -1.256 7.508 -15.816 1.00 78.69 106 ALA A CA 1
ATOM 837 C C . ALA A 1 106 ? -2.657 8.122 -16.026 1.00 78.69 106 ALA A C 1
ATOM 839 O O . ALA A 1 106 ? -3.449 7.566 -16.788 1.00 78.69 106 ALA A O 1
ATOM 840 N N . LYS A 1 107 ? -3.004 9.227 -15.348 1.00 62.75 107 LYS A N 1
ATOM 841 C CA . LYS A 1 107 ? -4.332 9.864 -15.430 1.00 62.75 107 LYS A CA 1
ATOM 842 C C . LYS A 1 107 ? -4.231 11.396 -15.426 1.00 62.75 107 LYS A C 1
ATOM 844 O O . LYS A 1 107 ? -4.466 12.019 -14.386 1.00 62.75 107 LYS A O 1
ATOM 849 N N . PRO A 1 108 ? -3.975 12.043 -16.573 1.00 47.47 108 PRO A N 1
ATOM 850 C CA . PRO A 1 108 ? -4.135 13.487 -16.662 1.00 47.47 108 PRO A CA 1
ATOM 851 C C . PRO A 1 108 ? -5.636 13.839 -16.569 1.00 47.47 108 PRO A C 1
ATOM 853 O O . PRO A 1 108 ? -6.366 13.684 -17.541 1.00 47.47 108 PRO A O 1
ATOM 856 N N . GLY A 1 109 ? -6.113 14.285 -15.394 1.00 49.72 109 GLY A N 1
ATOM 857 C CA . GLY A 1 109 ? -7.417 14.966 -15.261 1.00 49.72 109 GLY A CA 1
ATOM 858 C C . GLY A 1 109 ? -8.427 14.478 -14.208 1.00 49.72 109 GLY A C 1
ATOM 859 O O . GLY A 1 109 ? -9.552 14.969 -14.223 1.00 49.72 109 GLY A O 1
ATOM 860 N N . VAL A 1 110 ? -8.095 13.558 -13.292 1.00 50.03 110 VAL A N 1
ATOM 861 C CA . VAL A 1 110 ? -9.030 13.155 -12.211 1.00 50.03 110 VAL A CA 1
ATOM 862 C C . VAL A 1 110 ? -8.901 14.082 -10.990 1.00 50.03 110 VAL A C 1
ATOM 864 O O . VAL A 1 110 ? -7.796 14.335 -10.511 1.00 50.03 110 VAL A O 1
ATOM 867 N N . ASP A 1 11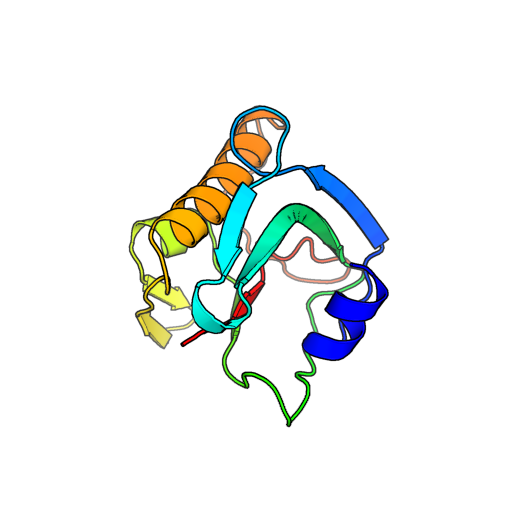1 ? -10.044 14.606 -10.531 1.00 42.66 111 ASP A N 1
ATOM 868 C CA . ASP A 1 111 ? -10.206 15.567 -9.428 1.00 42.66 111 ASP A CA 1
ATOM 869 C C . ASP A 1 111 ? -9.605 15.067 -8.101 1.00 42.66 111 ASP A C 1
ATOM 871 O O . ASP A 1 111 ? -9.763 13.913 -7.709 1.00 42.66 111 ASP A O 1
ATOM 875 N N . ARG A 1 112 ? -8.909 15.978 -7.415 1.00 53.06 112 ARG A N 1
ATOM 876 C CA . ARG A 1 112 ? -7.929 15.744 -6.341 1.00 53.06 112 ARG A CA 1
ATOM 877 C C . ARG A 1 112 ? -8.518 15.833 -4.925 1.00 53.06 112 ARG A C 1
ATOM 879 O O . ARG A 1 112 ? -7.764 15.945 -3.970 1.00 53.06 112 ARG A O 1
ATOM 886 N N . ARG A 1 113 ? -9.847 15.875 -4.770 1.00 41.53 113 ARG A N 1
ATOM 887 C CA . ARG A 1 113 ? -10.496 16.309 -3.510 1.00 41.53 113 ARG A CA 1
ATOM 888 C C . ARG A 1 113 ? -11.564 15.375 -2.939 1.00 41.53 113 ARG A C 1
ATOM 890 O O . ARG A 1 113 ? -12.364 15.805 -2.113 1.00 41.53 113 ARG A O 1
ATOM 897 N N . ARG A 1 114 ? -11.604 14.103 -3.338 1.00 39.12 114 ARG A N 1
ATOM 898 C CA . ARG A 1 114 ? -12.498 13.123 -2.702 1.00 39.12 114 ARG A CA 1
ATOM 899 C C . ARG A 1 114 ? -11.750 11.848 -2.353 1.00 39.12 114 ARG A C 1
ATOM 901 O O . ARG A 1 114 ? -11.595 10.974 -3.198 1.00 39.12 114 ARG A O 1
ATOM 908 N N . GLY A 1 115 ? -11.364 11.745 -1.081 1.00 39.91 115 GLY A N 1
ATOM 909 C CA . GLY A 1 115 ? -11.248 10.445 -0.432 1.00 39.91 115 GLY A CA 1
ATOM 910 C C . GLY A 1 115 ? -12.572 9.696 -0.598 1.00 39.91 115 GLY A C 1
ATOM 911 O O . GLY A 1 115 ? -13.646 10.305 -0.568 1.00 39.91 115 GLY A O 1
ATOM 912 N N . ALA A 1 116 ? -12.475 8.402 -0.887 1.00 39.03 116 ALA A N 1
ATOM 913 C CA . ALA A 1 116 ? -13.591 7.556 -1.280 1.00 39.03 116 ALA A CA 1
ATOM 914 C C . ALA A 1 116 ? -14.800 7.693 -0.334 1.00 39.03 116 ALA A C 1
ATOM 916 O O . ALA A 1 116 ? -14.706 7.419 0.858 1.00 39.03 116 ALA A O 1
ATOM 917 N N . VAL A 1 117 ? -15.949 8.078 -0.896 1.00 35.53 117 VAL A N 1
ATOM 918 C CA . VAL A 1 117 ? -17.268 7.901 -0.282 1.00 35.53 117 VAL A CA 1
ATOM 919 C C . VAL A 1 117 ? -18.057 6.959 -1.194 1.00 35.53 117 VAL A C 1
ATOM 921 O O . VAL A 1 117 ? -18.482 7.349 -2.280 1.00 35.53 117 VAL A O 1
ATOM 924 N N . ASN A 1 118 ? -18.230 5.730 -0.697 1.00 30.95 118 ASN A N 1
ATOM 925 C CA . ASN A 1 118 ? -19.163 4.662 -1.079 1.00 30.95 118 ASN A CA 1
ATOM 926 C C . ASN A 1 118 ? -18.917 3.807 -2.345 1.00 30.95 118 ASN A C 1
ATOM 928 O O . ASN A 1 118 ? -18.951 4.269 -3.484 1.00 30.95 118 ASN A O 1
ATOM 932 N N . GLY A 1 119 ? -18.844 2.486 -2.107 1.00 37.44 119 GLY A N 1
ATOM 933 C CA . GLY A 1 119 ? -19.402 1.424 -2.964 1.00 37.44 119 GLY A CA 1
ATOM 934 C C . GLY A 1 119 ? -18.417 0.615 -3.815 1.00 37.44 119 GLY A C 1
ATOM 935 O O . GLY A 1 119 ? -18.709 -0.520 -4.183 1.00 37.44 119 GLY A O 1
ATOM 936 N N . ARG A 1 120 ? -17.255 1.191 -4.125 1.00 40.56 120 ARG A N 1
ATOM 937 C CA . ARG A 1 120 ? -16.064 0.538 -4.696 1.00 40.56 120 ARG A CA 1
ATOM 938 C C . ARG A 1 120 ? -14.908 1.519 -4.500 1.00 40.56 120 ARG A C 1
ATOM 940 O O . ARG A 1 120 ? -14.670 2.397 -5.327 1.00 40.56 120 ARG A O 1
ATOM 947 N N . GLY A 1 121 ? -14.275 1.460 -3.333 1.00 42.78 121 GLY A N 1
ATOM 948 C CA . GLY A 1 121 ? -13.196 2.372 -2.969 1.00 42.78 121 GLY A CA 1
ATOM 949 C C . GLY A 1 121 ? -11.877 1.919 -3.584 1.00 42.78 121 GLY A C 1
ATOM 950 O O . GLY A 1 121 ? -11.352 0.871 -3.224 1.00 42.78 121 GLY A O 1
ATOM 951 N N . ARG A 1 122 ? -11.288 2.718 -4.479 1.00 49.84 122 ARG A N 1
ATOM 952 C CA . ARG A 1 122 ? -9.830 2.676 -4.659 1.00 49.84 122 ARG A CA 1
ATOM 953 C C . ARG A 1 122 ? -9.233 3.414 -3.467 1.00 49.84 122 ARG A C 1
ATOM 955 O O . ARG A 1 122 ? -9.073 4.626 -3.529 1.00 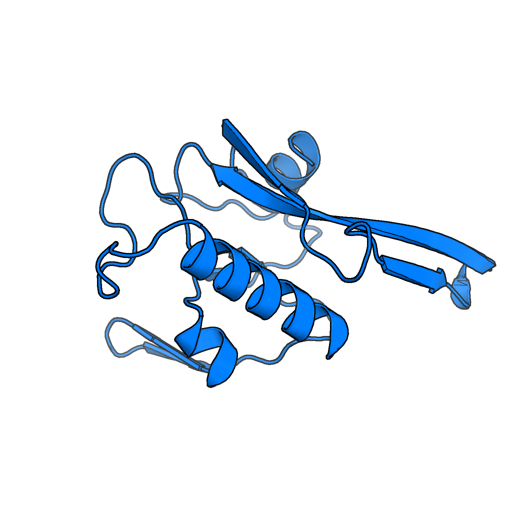49.84 122 ARG A O 1
ATOM 962 N N . GLY A 1 123 ? -9.014 2.703 -2.366 1.00 45.09 123 GLY A N 1
ATOM 963 C CA . GLY A 1 123 ? -8.382 3.268 -1.177 1.00 45.09 123 GLY A CA 1
ATOM 964 C C . GLY A 1 123 ? -6.978 3.737 -1.524 1.00 45.09 123 GLY A C 1
ATOM 965 O O . GLY A 1 123 ? -6.241 3.033 -2.216 1.00 45.09 123 GLY A O 1
ATOM 966 N N . ASP A 1 124 ? -6.620 4.942 -1.095 1.00 54.69 124 ASP A N 1
ATOM 967 C CA . ASP A 1 124 ? -5.420 5.656 -1.536 1.00 54.69 124 ASP A CA 1
ATOM 968 C C . ASP A 1 124 ? -4.089 5.085 -1.001 1.00 54.69 124 ASP A C 1
ATOM 970 O O . ASP A 1 124 ? -3.071 5.745 -1.100 1.00 54.69 124 ASP A O 1
ATOM 974 N N . ILE A 1 125 ? -4.062 3.795 -0.639 1.00 57.09 125 ILE A N 1
ATOM 975 C CA . ILE A 1 125 ? -2.999 2.994 0.000 1.00 57.09 125 ILE A CA 1
ATOM 976 C C . ILE A 1 125 ? -3.232 2.904 1.516 1.00 57.09 125 ILE A C 1
ATOM 978 O O . ILE A 1 125 ? -3.327 3.918 2.205 1.00 57.09 125 ILE A O 1
ATOM 982 N N . ILE A 1 126 ? -3.334 1.665 2.019 1.00 56.31 126 ILE A N 1
ATOM 983 C CA . ILE A 1 126 ? -3.228 1.373 3.454 1.00 56.31 126 ILE A CA 1
ATOM 984 C C . ILE A 1 126 ? -1.761 1.516 3.813 1.00 56.31 126 ILE A C 1
ATOM 986 O O . ILE A 1 126 ? -0.917 0.819 3.244 1.00 56.31 126 ILE A O 1
ATOM 990 N N . TYR A 1 127 ? -1.468 2.415 4.742 1.00 52.88 127 TYR A N 1
ATOM 991 C CA . TYR A 1 127 ? -0.166 2.465 5.374 1.00 52.88 127 TYR A CA 1
ATOM 992 C C . TYR A 1 127 ? -0.254 1.804 6.747 1.00 52.88 127 TYR A C 1
ATOM 994 O O . TYR A 1 127 ? -1.063 2.217 7.578 1.00 52.88 127 TYR A O 1
ATOM 1002 N N . ASP A 1 128 ? 0.565 0.774 6.942 1.00 52.69 128 ASP A N 1
ATOM 1003 C CA . ASP A 1 128 ? 0.706 0.034 8.192 1.00 52.69 128 ASP A CA 1
ATOM 1004 C C . ASP A 1 128 ? 2.019 0.435 8.891 1.00 52.69 128 ASP A C 1
ATOM 1006 O O . ASP A 1 128 ? 3.075 0.563 8.251 1.00 52.69 128 ASP A O 1
ATOM 1010 N N . PHE A 1 129 ? 1.947 0.703 10.196 1.00 38.56 129 PHE A N 1
ATOM 1011 C CA . PHE A 1 129 ? 3.069 1.175 11.007 1.00 38.56 129 PHE A CA 1
ATOM 1012 C C . PHE A 1 129 ? 4.046 0.033 11.329 1.00 38.56 129 PHE A C 1
ATOM 1014 O O . PHE A 1 129 ? 3.993 -0.564 12.400 1.00 38.56 129 PHE A O 1
ATOM 1021 N N . LEU A 1 130 ? 5.003 -0.228 10.436 1.00 39.16 130 LEU A N 1
ATOM 1022 C CA . LEU A 1 130 ? 6.101 -1.176 10.680 1.00 39.16 130 LEU A CA 1
ATOM 1023 C C . LEU A 1 130 ? 7.198 -0.582 11.597 1.00 39.16 130 LEU A C 1
ATOM 1025 O O . LEU A 1 130 ? 7.576 0.581 11.444 1.00 39.16 130 LEU A O 1
ATOM 1029 N N . GLN A 1 131 ? 7.731 -1.394 12.522 1.00 34.97 131 GLN A N 1
ATOM 1030 C CA . GLN A 1 131 ? 8.827 -1.056 13.462 1.00 34.97 131 GLN A CA 1
ATOM 1031 C C . GLN A 1 131 ? 10.160 -0.695 12.794 1.00 34.97 131 GLN A C 1
ATOM 1033 O O . GLN A 1 131 ? 10.622 -1.457 11.909 1.00 34.97 131 GLN A O 1
#

Foldseek 3Di:
DQVVCCQAWVWGFPDFDDKFDPDPRWDWDQDPPVRDIDIDIDTQTFTQDDPGTDGNPVDFDDKDQDALVCLVVQWDDDPNDIDHHDDPDPRVSCRLNRVNVVVCVVDPPDDDPDQDDDDGGSRSDIDTHDD

pLDDT: mean 76.71, std 16.31, range [30.95, 93.31]